Protein AF-A0A831KF35-F1 (afdb_monomer)

Solvent-accessible surface area (backbone atoms only — not comparable to full-atom values): 6669 Å² total; per-residue (Å²): 133,86,80,82,75,71,99,71,78,87,89,71,88,70,95,73,80,65,70,54,52,58,51,40,56,56,29,59,72,40,85,57,34,39,20,29,34,40,20,45,45,66,58,34,54,50,44,36,53,56,52,25,73,73,70,76,45,92,63,79,55,44,48,30,52,52,55,76,70,32,73,78,73,50,49,62,70,37,43,55,53,35,52,52,52,45,48,70,74,66,61,50,78,38,76,40,80,42,60,35,75,62,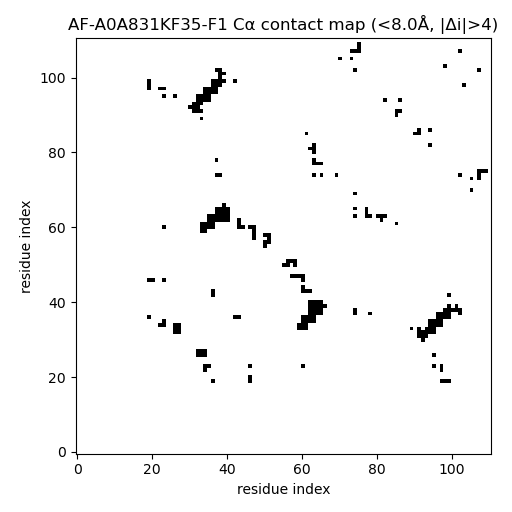32,63,70,69,60,59,79,87,125

Foldseek 3Di:
DDDDDPPDDDDDPDPDDDDLLVLQVVQVVDAQEEEEEEDAPVVQVVSQVVVCVVPVDGHHYHYLHDDPVCLVVPSVVSVVVRVVVCCVPSVGPYYRYDYDPSNVVSVHDPD

Structure (mmCIF, N/CA/C/O backbone):
data_AF-A0A831KF35-F1
#
_entry.id   AF-A0A831KF35-F1
#
loop_
_atom_site.group_PDB
_atom_site.id
_atom_site.type_symbol
_atom_site.label_atom_id
_atom_site.label_alt_id
_atom_site.label_comp_id
_atom_site.label_asym_id
_atom_site.label_entity_id
_atom_site.label_seq_id
_atom_site.pdbx_PDB_ins_code
_atom_site.Cartn_x
_atom_site.Cartn_y
_atom_site.Cartn_z
_atom_site.occupancy
_atom_site.B_iso_or_equiv
_atom_site.auth_seq_id
_atom_site.auth_comp_id
_atom_site.auth_asym_id
_atom_site.auth_atom_id
_atom_site.pdbx_PDB_model_num
ATOM 1 N N . MET A 1 1 ? 9.627 30.498 -39.232 1.00 48.56 1 MET A N 1
ATOM 2 C CA . MET A 1 1 ? 10.437 29.370 -38.719 1.00 48.56 1 MET A CA 1
ATOM 3 C C . MET A 1 1 ? 9.588 28.586 -37.731 1.00 48.56 1 MET A C 1
ATOM 5 O O . MET A 1 1 ? 9.244 29.126 -36.687 1.00 48.56 1 MET A O 1
ATOM 9 N N . SER A 1 2 ? 9.168 27.377 -38.106 1.00 51.38 2 SER A N 1
ATOM 10 C CA . SER A 1 2 ? 8.362 26.491 -37.257 1.00 51.38 2 SER A CA 1
ATOM 11 C C . SER A 1 2 ? 9.201 26.041 -36.056 1.00 51.38 2 SER A C 1
ATOM 13 O O . SER A 1 2 ? 10.287 25.496 -36.245 1.00 51.38 2 SER A O 1
ATOM 15 N N . LYS A 1 3 ? 8.757 26.326 -34.825 1.00 61.41 3 LYS A N 1
ATOM 16 C CA . LYS A 1 3 ? 9.422 25.831 -33.612 1.00 61.41 3 LYS A CA 1
ATOM 17 C C . LYS A 1 3 ? 9.071 24.351 -33.454 1.00 61.41 3 LYS A C 1
ATOM 19 O O . LYS A 1 3 ? 7.945 24.025 -33.095 1.00 61.41 3 LYS A O 1
ATOM 24 N N . ASN A 1 4 ? 10.038 23.473 -33.711 1.00 65.25 4 ASN A N 1
ATOM 25 C CA . ASN A 1 4 ? 9.957 22.062 -33.338 1.00 65.25 4 ASN A CA 1
ATOM 26 C C . ASN A 1 4 ? 9.785 21.967 -31.815 1.00 65.25 4 ASN A C 1
ATOM 28 O O . ASN A 1 4 ? 10.702 22.307 -31.067 1.00 65.25 4 ASN A O 1
ATOM 32 N N . HIS A 1 5 ? 8.611 21.539 -31.351 1.00 64.88 5 HIS A N 1
ATOM 33 C CA . HIS A 1 5 ? 8.431 21.169 -29.951 1.00 64.88 5 HIS A CA 1
ATOM 34 C C . HIS A 1 5 ? 9.234 19.887 -29.668 1.00 64.88 5 HIS A C 1
ATOM 36 O O . HIS A 1 5 ? 9.164 18.950 -30.465 1.00 64.88 5 HIS A O 1
ATOM 42 N N . PRO A 1 6 ? 10.005 19.814 -28.569 1.00 69.88 6 PRO A N 1
ATOM 43 C CA . PRO A 1 6 ? 10.652 18.570 -28.173 1.00 69.88 6 PRO A CA 1
ATOM 44 C C . PRO A 1 6 ? 9.588 17.508 -27.855 1.00 69.88 6 PRO A C 1
ATOM 46 O O . PRO A 1 6 ? 8.568 17.811 -27.239 1.00 69.88 6 PRO A O 1
ATOM 49 N N . ASN A 1 7 ? 9.843 16.256 -28.243 1.00 75.25 7 ASN A N 1
ATOM 50 C CA . ASN A 1 7 ? 8.918 15.123 -28.070 1.00 75.25 7 ASN A CA 1
ATOM 51 C C . ASN A 1 7 ? 8.677 14.713 -26.599 1.00 75.25 7 ASN A C 1
ATOM 53 O O . ASN A 1 7 ? 7.948 13.760 -26.336 1.00 75.25 7 ASN A O 1
ATOM 57 N N . TYR A 1 8 ? 9.293 15.396 -25.634 1.00 77.62 8 TYR A N 1
ATOM 58 C CA . TYR A 1 8 ? 9.110 15.170 -24.205 1.00 77.62 8 TYR A CA 1
ATOM 59 C C . TYR A 1 8 ? 9.268 16.482 -23.431 1.00 77.62 8 TYR A C 1
ATOM 61 O O . TYR A 1 8 ? 10.053 17.356 -23.803 1.00 77.62 8 TYR A O 1
ATOM 69 N N . VAL A 1 9 ? 8.526 16.608 -22.330 1.00 83.81 9 VAL A N 1
ATOM 70 C CA . VAL A 1 9 ? 8.552 17.776 -21.443 1.00 83.81 9 VAL A CA 1
ATOM 71 C C . VAL A 1 9 ? 8.662 17.289 -20.000 1.00 83.81 9 VAL A C 1
ATOM 73 O O . VAL A 1 9 ? 7.928 16.394 -19.582 1.00 83.81 9 VAL A O 1
ATOM 76 N N . SER A 1 10 ? 9.592 17.869 -19.238 1.00 90.12 10 SER A N 1
ATOM 77 C CA . SER A 1 10 ? 9.708 17.605 -17.800 1.00 90.12 10 SER A CA 1
ATOM 78 C C . SER A 1 10 ? 8.476 18.131 -17.063 1.00 90.12 10 SER A C 1
ATOM 80 O O . SER A 1 10 ? 8.005 19.233 -17.340 1.00 90.12 10 SER A O 1
ATOM 82 N N 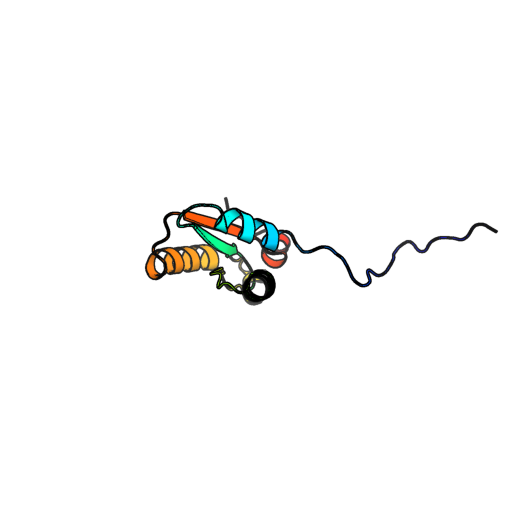. THR A 1 11 ? 7.956 17.358 -16.111 1.00 92.62 11 THR A N 1
ATOM 83 C CA . THR A 1 11 ? 6.862 17.821 -15.250 1.00 92.62 11 THR A CA 1
ATOM 84 C C . THR A 1 11 ? 7.436 18.559 -14.043 1.00 92.62 11 THR A C 1
ATOM 86 O O . THR A 1 11 ? 8.179 17.978 -13.256 1.00 92.62 11 THR A O 1
ATOM 89 N N . THR A 1 12 ? 7.049 19.819 -13.859 1.00 94.12 12 THR A N 1
ATOM 90 C CA . THR A 1 12 ? 7.406 20.646 -12.698 1.00 94.12 12 THR A CA 1
ATOM 91 C C . THR A 1 12 ? 6.152 20.957 -11.880 1.00 94.12 12 THR A C 1
ATOM 93 O O . THR A 1 12 ? 5.092 21.201 -12.449 1.00 94.12 12 THR A O 1
ATOM 96 N N . ASN A 1 13 ? 6.253 20.910 -10.544 1.00 94.12 13 ASN A N 1
ATOM 97 C CA . ASN A 1 13 ? 5.164 21.229 -9.603 1.00 94.12 13 ASN A CA 1
ATOM 98 C C . ASN A 1 13 ? 3.803 20.614 -9.982 1.00 94.12 13 ASN A C 1
ATOM 100 O O . ASN A 1 13 ? 2.797 21.309 -10.095 1.00 94.12 13 ASN A O 1
ATOM 104 N N . ALA A 1 14 ? 3.774 19.299 -10.206 1.00 94.56 14 ALA A N 1
ATOM 105 C CA . ALA A 1 14 ? 2.556 18.607 -10.607 1.00 94.56 14 ALA A CA 1
ATOM 106 C C . ALA A 1 14 ? 1.428 18.792 -9.573 1.00 94.56 14 ALA A C 1
ATOM 108 O O . ALA A 1 14 ? 1.532 18.320 -8.444 1.00 94.56 14 ALA A O 1
ATOM 109 N N . CYS A 1 15 ? 0.306 19.390 -9.979 1.00 95.25 15 CYS A N 1
ATOM 110 C CA . CYS A 1 15 ? -0.902 19.513 -9.151 1.00 95.25 15 CYS A CA 1
ATOM 111 C C . CYS A 1 15 ? -1.810 18.274 -9.266 1.00 95.25 15 CYS A C 1
ATOM 113 O O . CYS A 1 15 ? -3.015 18.387 -9.477 1.00 95.25 15 CYS A O 1
ATOM 115 N N . LYS A 1 16 ? -1.225 17.075 -9.202 1.00 95.38 16 LYS A N 1
ATOM 116 C CA . LYS A 1 16 ? -1.947 15.797 -9.275 1.00 95.38 16 LYS A CA 1
ATOM 117 C C . LYS A 1 16 ? -1.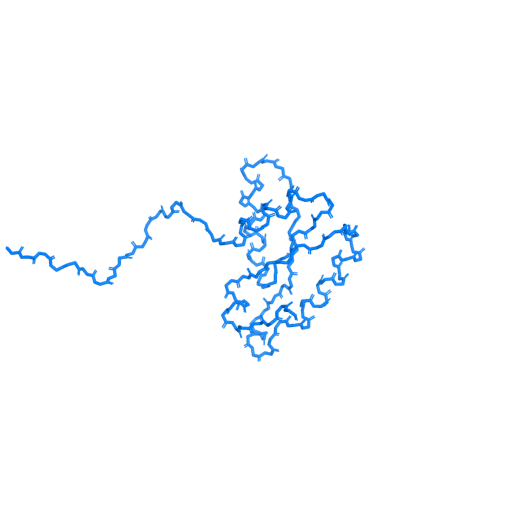248 14.738 -8.435 1.00 95.38 16 LYS A C 1
ATOM 119 O O . LYS A 1 16 ? -0.031 14.771 -8.275 1.00 95.38 16 LYS A O 1
ATOM 124 N N . LEU A 1 17 ? -2.023 13.779 -7.941 1.00 96.88 17 LEU A N 1
ATOM 125 C CA . LEU A 1 17 ? -1.552 12.693 -7.081 1.00 96.88 17 LEU A CA 1
ATOM 126 C C . LEU A 1 17 ? -1.868 11.342 -7.727 1.00 96.88 17 LEU A C 1
ATOM 128 O O . LEU A 1 17 ? -2.685 11.255 -8.645 1.00 96.88 17 LEU A O 1
ATOM 132 N N . CYS A 1 18 ? -1.186 10.284 -7.290 1.00 97.25 18 CYS A N 1
ATOM 133 C CA . CYS A 1 18 ? -1.368 8.959 -7.874 1.00 97.25 18 CYS A CA 1
ATOM 134 C C . CYS A 1 18 ? -2.628 8.252 -7.342 1.00 97.25 18 CYS A C 1
ATOM 136 O O . CYS A 1 18 ? -3.110 8.513 -6.239 1.00 97.25 18 CYS A O 1
ATOM 138 N N . ARG A 1 19 ? -3.145 7.320 -8.152 1.00 97.69 19 ARG A N 1
ATOM 139 C CA . ARG A 1 19 ? -4.416 6.602 -7.943 1.00 97.69 19 ARG A CA 1
ATOM 140 C C . ARG A 1 19 ? -4.645 6.034 -6.531 1.00 97.69 19 ARG A C 1
ATOM 142 O O . ARG A 1 19 ? -5.741 6.258 -6.015 1.00 97.69 19 ARG A O 1
ATOM 149 N N . PRO A 1 20 ? -3.680 5.352 -5.874 1.00 97.12 20 PRO A N 1
ATOM 150 C CA . PRO A 1 20 ? -3.952 4.724 -4.579 1.00 97.12 20 PRO A CA 1
ATOM 151 C C . PRO A 1 20 ? -4.334 5.714 -3.469 1.00 97.12 20 PRO A C 1
ATOM 153 O O . PRO A 1 20 ? -4.983 5.311 -2.510 1.00 97.12 20 PRO A O 1
ATOM 156 N N . LEU A 1 21 ? -4.008 7.009 -3.597 1.00 97.88 21 LEU A N 1
ATOM 157 C CA . LEU A 1 21 ? -4.471 8.020 -2.642 1.00 97.88 21 LEU A CA 1
ATOM 158 C C . LEU A 1 21 ? -6.000 8.137 -2.658 1.00 97.88 21 LEU A C 1
ATOM 160 O O . LEU A 1 21 ? -6.641 8.106 -1.609 1.00 97.88 21 LEU A O 1
ATOM 164 N N . GLY A 1 22 ? -6.572 8.255 -3.860 1.00 97.94 22 GLY A N 1
ATOM 165 C CA . GLY A 1 22 ? -8.015 8.370 -4.050 1.00 97.94 22 GLY A CA 1
ATOM 166 C C . GLY A 1 22 ? -8.745 7.105 -3.605 1.00 97.94 22 GLY A C 1
ATOM 167 O O . GLY A 1 22 ? -9.777 7.203 -2.951 1.00 97.94 22 GLY A O 1
ATOM 168 N N . ALA A 1 23 ? -8.167 5.929 -3.877 1.00 97.88 23 ALA A N 1
ATOM 169 C CA . ALA A 1 23 ? -8.709 4.655 -3.407 1.00 97.88 23 ALA A CA 1
ATOM 170 C C . ALA A 1 23 ? -8.769 4.590 -1.871 1.00 97.88 23 ALA A C 1
ATOM 172 O O . ALA A 1 23 ? -9.815 4.267 -1.313 1.00 97.88 23 ALA A O 1
ATOM 173 N N . CYS A 1 24 ? -7.691 4.972 -1.173 1.00 97.69 24 CYS A N 1
ATOM 174 C CA . CYS A 1 24 ? -7.685 5.007 0.292 1.00 97.69 24 CYS A CA 1
ATOM 175 C C . CYS A 1 24 ? -8.742 5.957 0.863 1.00 97.69 24 CYS A C 1
ATOM 177 O O . CYS A 1 24 ? -9.417 5.599 1.828 1.00 97.69 24 CYS A O 1
ATOM 179 N N . LEU A 1 25 ? -8.902 7.143 0.268 1.00 97.44 25 LEU A N 1
ATOM 180 C CA . LEU A 1 25 ? -9.912 8.106 0.704 1.00 97.44 25 LEU A CA 1
ATOM 181 C C . LEU A 1 25 ? -11.333 7.562 0.494 1.00 97.44 25 LEU A C 1
ATOM 183 O O . LEU A 1 25 ? -12.155 7.638 1.404 1.00 97.44 25 LEU A O 1
ATOM 187 N N . ALA A 1 26 ? -11.596 6.948 -0.663 1.00 98.06 26 ALA A N 1
ATOM 188 C CA . ALA A 1 26 ? -12.881 6.320 -0.960 1.00 98.06 26 ALA A CA 1
ATOM 189 C C . ALA A 1 26 ? -13.196 5.172 0.013 1.00 98.06 26 ALA A C 1
ATOM 191 O O . ALA A 1 26 ? -14.287 5.129 0.578 1.00 98.06 26 ALA A O 1
ATOM 192 N N . PHE A 1 27 ? -12.232 4.285 0.282 1.00 97.94 27 PHE A N 1
ATOM 193 C CA . PHE A 1 27 ? -12.408 3.189 1.238 1.00 97.94 27 PHE A CA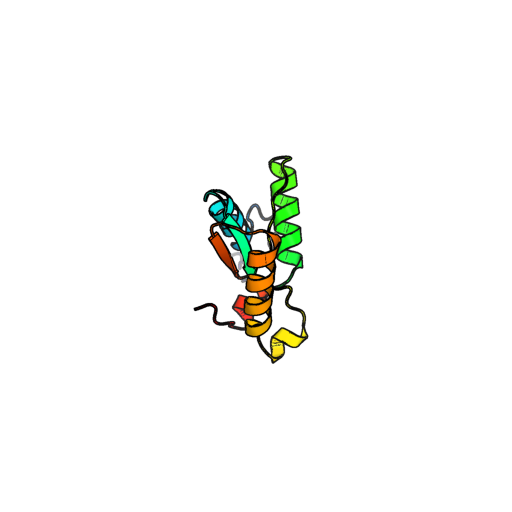 1
ATOM 194 C C . PHE A 1 27 ? -12.667 3.683 2.660 1.00 97.94 27 PHE A C 1
ATOM 196 O O . PHE A 1 27 ? -13.501 3.105 3.350 1.00 97.94 27 PHE A O 1
ATOM 203 N N . LYS A 1 28 ? -12.019 4.768 3.110 1.00 95.25 28 LYS A N 1
ATOM 204 C CA . LYS A 1 28 ? -12.329 5.351 4.428 1.00 95.25 28 LYS A CA 1
ATOM 205 C C . LYS A 1 28 ? -13.729 5.942 4.536 1.00 95.25 28 LYS A C 1
ATOM 207 O O . LYS A 1 28 ? -14.204 6.085 5.658 1.00 95.25 28 LYS A O 1
ATOM 212 N N . GLY A 1 29 ? -14.387 6.242 3.419 1.00 96.56 29 GLY A N 1
ATOM 213 C CA . GLY A 1 29 ? -15.793 6.642 3.403 1.00 96.56 29 GLY A CA 1
ATOM 214 C C . GLY A 1 29 ? -16.770 5.504 3.720 1.00 96.56 29 GLY A C 1
ATOM 215 O O . GLY A 1 29 ? -17.941 5.774 3.970 1.00 96.56 29 GLY A O 1
ATOM 216 N N . ILE A 1 30 ? -16.316 4.245 3.726 1.00 97.88 30 ILE A N 1
ATOM 217 C CA . ILE A 1 30 ? -17.149 3.073 4.014 1.00 97.88 30 ILE A CA 1
ATOM 218 C C . ILE A 1 30 ? -16.975 2.666 5.483 1.00 97.88 30 ILE A C 1
ATOM 220 O O . ILE A 1 30 ? -15.860 2.458 5.970 1.00 97.88 30 ILE A O 1
ATOM 224 N N . GLU A 1 31 ? -18.096 2.505 6.188 1.00 97.44 31 GLU A N 1
ATOM 225 C CA . GLU A 1 31 ? -18.132 2.198 7.619 1.00 97.44 31 GLU A CA 1
ATOM 226 C C . GLU A 1 31 ? -17.298 0.953 7.978 1.00 97.44 31 GLU A C 1
ATOM 228 O O . GLU A 1 31 ? -17.448 -0.117 7.387 1.00 97.44 31 GLU A O 1
ATOM 233 N N . GLY A 1 32 ? -16.413 1.087 8.973 1.00 96.38 32 GLY A N 1
ATOM 234 C CA . GLY A 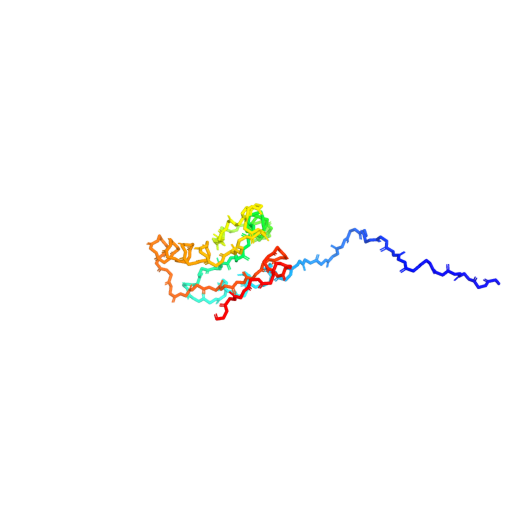1 32 ? -15.603 -0.026 9.479 1.00 96.38 32 GLY A CA 1
ATOM 235 C C . GLY A 1 32 ? -14.577 -0.578 8.482 1.00 96.38 32 GLY A C 1
ATOM 236 O O . GLY A 1 32 ? -14.101 -1.699 8.674 1.00 96.38 32 GLY A O 1
ATOM 237 N N . THR A 1 33 ? -14.238 0.181 7.433 1.00 98.25 33 THR A N 1
ATOM 238 C CA . THR A 1 33 ? -13.297 -0.256 6.395 1.00 98.25 33 THR A CA 1
ATOM 239 C C . THR A 1 33 ? -11.859 0.140 6.716 1.00 98.25 33 THR A C 1
ATOM 241 O O . THR A 1 33 ? -11.562 1.287 7.092 1.00 98.25 33 THR A O 1
ATOM 244 N N . VAL A 1 34 ? -10.943 -0.812 6.522 1.00 98.25 34 VAL A N 1
ATOM 245 C CA . VAL A 1 34 ? -9.494 -0.577 6.545 1.00 98.25 34 VAL A CA 1
ATOM 246 C C . VAL A 1 34 ? -8.962 -0.601 5.107 1.00 98.25 34 VAL A C 1
ATOM 248 O O . VAL A 1 34 ? -9.027 -1.644 4.454 1.00 98.25 34 VAL A O 1
ATOM 251 N N . PRO A 1 35 ? -8.433 0.524 4.594 1.00 98.12 35 PRO A N 1
ATOM 252 C CA . PRO A 1 35 ? -7.718 0.561 3.329 1.00 98.12 35 PRO A CA 1
ATOM 253 C C . PRO A 1 35 ? -6.444 -0.276 3.409 1.00 98.12 35 PRO A C 1
ATOM 255 O O . PRO A 1 35 ? -5.692 -0.202 4.385 1.00 98.12 35 PRO A O 1
ATOM 258 N N . TYR A 1 36 ? -6.181 -1.033 2.355 1.00 98.31 36 TYR A N 1
ATOM 259 C CA . TYR A 1 36 ? -5.048 -1.932 2.246 1.00 98.31 36 TYR A CA 1
ATOM 260 C C . TYR A 1 36 ? -4.364 -1.736 0.895 1.00 98.31 36 TYR A C 1
ATOM 262 O O . TYR A 1 36 ? -4.965 -1.957 -0.155 1.00 98.31 36 TYR A O 1
ATOM 270 N N . LEU A 1 37 ? -3.095 -1.332 0.916 1.00 98.38 37 LEU A N 1
ATOM 271 C CA . LEU A 1 37 ? -2.292 -1.165 -0.291 1.00 98.38 37 LEU A CA 1
ATOM 272 C C . LEU A 1 37 ? -1.410 -2.390 -0.528 1.00 98.38 37 LEU A C 1
ATOM 274 O O . LEU A 1 37 ? -0.382 -2.570 0.138 1.00 98.38 37 LEU A O 1
ATOM 278 N N . HIS A 1 38 ? -1.787 -3.202 -1.514 1.00 98.19 38 HIS A N 1
ATOM 279 C CA . HIS A 1 38 ? -0.950 -4.287 -1.999 1.00 98.19 38 HIS A CA 1
ATOM 280 C C . HIS A 1 38 ? 0.240 -3.711 -2.772 1.00 98.19 38 HIS A C 1
ATOM 282 O O . HIS A 1 38 ? 0.080 -3.216 -3.886 1.00 98.19 38 HIS A O 1
ATOM 288 N N . GLY A 1 39 ? 1.427 -3.719 -2.167 1.00 97.19 39 GLY A N 1
ATOM 289 C CA . GLY A 1 39 ? 2.647 -3.157 -2.737 1.00 97.19 39 GLY A CA 1
ATOM 290 C C . GLY A 1 39 ? 3.662 -2.742 -1.679 1.00 97.19 39 GLY A C 1
ATOM 291 O O . GLY A 1 39 ? 3.738 -3.327 -0.599 1.00 97.19 39 GLY A O 1
ATOM 292 N N . SER A 1 40 ? 4.484 -1.740 -1.996 1.00 95.88 40 SER A N 1
ATOM 293 C CA . SER A 1 40 ? 5.509 -1.249 -1.073 1.00 95.88 40 SER A CA 1
ATOM 294 C C . SER A 1 40 ? 4.905 -0.457 0.096 1.00 95.88 40 SER A C 1
ATOM 296 O O . SER A 1 40 ? 3.994 0.361 -0.066 1.00 95.88 40 SER A O 1
ATOM 298 N N . GLN A 1 41 ? 5.489 -0.629 1.285 1.00 96.94 41 GLN A N 1
ATOM 299 C CA . GLN A 1 41 ? 5.112 0.110 2.499 1.00 96.94 41 GLN A CA 1
ATOM 300 C C . GLN A 1 41 ? 5.216 1.636 2.321 1.00 96.94 41 GLN A C 1
ATOM 302 O O . GLN A 1 41 ? 4.456 2.394 2.929 1.00 96.94 41 GLN A O 1
ATOM 307 N N . GLY A 1 42 ? 6.164 2.099 1.498 1.00 97.25 42 GLY A N 1
ATOM 308 C CA . GLY A 1 42 ? 6.414 3.523 1.271 1.00 97.25 42 GLY A CA 1
ATOM 309 C C . GLY A 1 42 ? 5.174 4.265 0.771 1.00 97.25 42 GLY A C 1
ATOM 310 O O . GLY A 1 42 ? 4.876 5.352 1.269 1.00 97.25 42 GLY A O 1
ATOM 311 N N . CYS A 1 43 ? 4.399 3.648 -0.129 1.00 96.94 43 CYS A N 1
ATOM 312 C CA . CYS A 1 43 ? 3.142 4.216 -0.611 1.00 96.94 43 CYS A CA 1
ATOM 313 C C . CYS A 1 43 ? 2.149 4.430 0.539 1.00 96.94 43 CYS A C 1
ATOM 315 O O . CYS A 1 43 ? 1.628 5.532 0.688 1.00 96.94 43 CYS A O 1
ATOM 317 N N . ALA A 1 44 ? 1.937 3.427 1.398 1.00 97.25 44 ALA A N 1
ATOM 318 C CA . ALA A 1 44 ? 1.014 3.536 2.531 1.00 97.25 44 ALA A CA 1
ATOM 319 C C . ALA A 1 44 ? 1.436 4.625 3.529 1.00 97.25 44 ALA A C 1
ATOM 321 O O . ALA A 1 44 ? 0.601 5.393 4.006 1.00 97.25 44 ALA A O 1
ATOM 322 N N . THR A 1 45 ? 2.731 4.751 3.826 1.00 97.56 45 THR A N 1
ATOM 323 C CA . THR A 1 45 ? 3.240 5.830 4.689 1.00 97.56 45 THR A CA 1
ATOM 324 C C . THR A 1 45 ? 3.034 7.210 4.072 1.00 97.56 45 THR A C 1
ATOM 326 O O . THR A 1 45 ? 2.575 8.116 4.770 1.00 97.56 45 THR A O 1
ATOM 329 N N . TYR A 1 46 ? 3.315 7.368 2.776 1.00 97.31 46 TYR A N 1
ATOM 330 C CA . TYR A 1 46 ? 3.115 8.641 2.086 1.00 97.31 46 TYR A CA 1
ATOM 331 C C . TYR A 1 46 ? 1.637 9.047 2.073 1.00 97.31 46 TYR A C 1
ATOM 333 O O . TYR A 1 46 ? 1.318 10.167 2.468 1.00 97.31 46 TYR A O 1
ATOM 341 N N . MET A 1 47 ? 0.733 8.127 1.712 1.00 97.38 47 MET A N 1
ATOM 342 C CA . MET A 1 47 ? -0.709 8.405 1.691 1.00 97.38 47 MET A CA 1
ATOM 343 C C . MET A 1 47 ? -1.236 8.804 3.068 1.00 97.38 47 MET A C 1
ATOM 345 O O . MET A 1 47 ? -1.947 9.802 3.173 1.00 97.38 47 MET A O 1
ATOM 349 N N . ARG A 1 48 ? -0.845 8.080 4.129 1.00 97.44 48 ARG A N 1
ATOM 350 C CA . ARG A 1 48 ? -1.225 8.435 5.504 1.00 97.44 48 ARG A CA 1
ATOM 351 C C . ARG A 1 48 ? -0.782 9.848 5.835 1.00 97.44 48 ARG A C 1
ATOM 353 O O . ARG A 1 48 ? -1.604 10.664 6.229 1.00 97.44 48 ARG A O 1
ATOM 360 N N . ARG A 1 49 ? 0.502 10.161 5.636 1.00 97.50 49 ARG A N 1
ATOM 361 C CA . ARG A 1 49 ? 1.034 11.482 5.987 1.00 97.50 49 ARG A CA 1
ATOM 362 C C . ARG A 1 49 ? 0.388 12.602 5.176 1.00 97.50 49 ARG A C 1
ATOM 364 O O . ARG A 1 49 ? 0.108 13.649 5.749 1.00 97.50 49 ARG A O 1
ATOM 371 N N . TYR A 1 50 ? 0.130 12.376 3.890 1.00 97.56 50 TYR A N 1
ATOM 372 C CA . TYR A 1 50 ? -0.525 13.357 3.030 1.00 97.56 50 TYR A CA 1
ATOM 373 C C . TYR A 1 50 ? -1.937 13.686 3.535 1.00 97.56 50 TYR A C 1
ATOM 375 O O . TYR A 1 50 ? -2.254 14.850 3.767 1.00 97.56 50 TYR A O 1
ATOM 383 N N . ILE A 1 51 ? -2.753 12.660 3.801 1.00 97.56 51 ILE A N 1
ATOM 384 C CA . ILE A 1 51 ? -4.132 12.819 4.288 1.00 97.56 51 ILE A CA 1
ATOM 385 C C . ILE A 1 51 ? -4.153 13.435 5.694 1.00 97.56 51 ILE A C 1
ATOM 387 O O . ILE A 1 51 ? -4.867 14.413 5.911 1.00 97.56 51 ILE A O 1
ATOM 391 N N . ILE A 1 52 ? -3.322 12.935 6.618 1.00 98.00 52 ILE A N 1
ATOM 392 C CA . ILE A 1 52 ? -3.203 13.480 7.982 1.00 98.00 52 ILE A CA 1
ATOM 393 C C . ILE A 1 52 ? -2.839 14.965 7.932 1.00 98.00 52 ILE A C 1
ATOM 395 O O . ILE A 1 52 ? -3.426 15.756 8.654 1.00 98.00 52 ILE A O 1
ATOM 399 N N . SER A 1 53 ? -1.909 15.370 7.060 1.00 97.56 53 SER A N 1
ATOM 400 C CA . SER A 1 53 ? -1.506 16.780 6.961 1.00 97.56 53 SER A CA 1
ATOM 401 C C . SER A 1 53 ? -2.605 17.712 6.439 1.00 97.56 53 SER A C 1
ATOM 403 O O . SER A 1 53 ? -2.543 18.912 6.684 1.00 97.56 53 SER A O 1
ATOM 405 N N . HIS A 1 54 ? -3.595 17.174 5.721 1.00 97.94 54 HIS A N 1
ATOM 406 C CA . HIS A 1 54 ? -4.710 17.950 5.185 1.00 97.94 54 HIS A CA 1
ATOM 407 C C . HIS A 1 54 ? -5.875 18.044 6.176 1.00 97.94 54 HIS A C 1
ATOM 409 O O . HIS A 1 54 ? -6.419 19.124 6.382 1.00 97.94 54 HIS A O 1
ATOM 415 N N . TYR A 1 55 ? -6.244 16.921 6.798 1.00 97.62 55 TYR A N 1
ATOM 416 C CA . TYR A 1 55 ? -7.402 16.847 7.694 1.00 97.62 55 TYR A CA 1
ATOM 417 C C . TYR A 1 55 ? -7.060 17.045 9.174 1.00 97.62 55 TYR A C 1
ATOM 419 O O . TYR A 1 55 ? -7.966 17.246 9.971 1.00 97.62 55 TYR A O 1
ATOM 427 N N . ASN A 1 56 ? -5.777 16.989 9.547 1.00 97.38 56 ASN A N 1
ATOM 428 C CA . ASN A 1 56 ? -5.300 16.948 10.935 1.00 97.38 56 ASN A CA 1
ATOM 429 C C . ASN A 1 56 ? -5.887 15.797 11.773 1.00 97.38 56 ASN A C 1
ATOM 431 O O . ASN A 1 56 ? -5.899 15.867 12.995 1.00 97.38 56 ASN A O 1
ATOM 435 N N . GLU A 1 57 ? -6.303 14.711 11.119 1.00 97.19 57 GLU A N 1
ATOM 436 C CA . GLU A 1 57 ? -6.903 13.532 11.748 1.00 97.19 57 GLU A CA 1
ATOM 437 C C . GLU A 1 57 ? -6.135 12.260 11.361 1.00 97.19 57 GLU A C 1
ATOM 439 O O . GLU A 1 57 ? -5.644 12.160 10.228 1.00 97.19 57 GLU A O 1
ATOM 444 N N . PRO A 1 58 ? -6.008 11.272 12.268 1.00 95.06 58 PRO A N 1
ATOM 445 C CA . PRO A 1 58 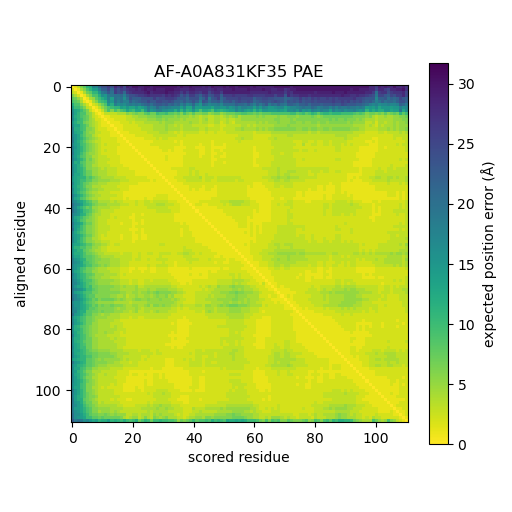? -5.319 10.022 11.984 1.00 95.06 58 PRO A CA 1
ATOM 446 C C . PRO A 1 58 ? -6.076 9.175 10.952 1.00 95.06 58 PRO A C 1
ATOM 448 O O . PRO A 1 58 ? -7.303 9.117 10.921 1.00 95.06 58 PRO A O 1
ATOM 451 N N . ILE A 1 59 ? -5.321 8.447 10.129 1.00 95.31 59 ILE A N 1
ATOM 452 C CA . ILE A 1 59 ? -5.860 7.468 9.182 1.00 95.31 59 ILE A CA 1
ATOM 453 C C . ILE A 1 59 ? -4.993 6.210 9.163 1.00 95.31 59 ILE A C 1
ATOM 455 O O . ILE A 1 59 ? -3.779 6.264 8.944 1.00 95.31 59 ILE A O 1
ATOM 459 N N . ASP A 1 60 ? -5.639 5.061 9.337 1.00 94.62 60 ASP A N 1
ATOM 460 C CA . ASP A 1 60 ? -5.012 3.757 9.155 1.00 94.62 60 ASP A CA 1
ATOM 461 C C . ASP A 1 60 ? -5.061 3.333 7.686 1.00 94.62 60 ASP A C 1
ATOM 463 O O . ASP A 1 60 ? -6.121 3.326 7.061 1.00 94.62 60 ASP A O 1
ATOM 467 N N . ILE A 1 61 ? -3.899 2.962 7.146 1.00 97.62 61 ILE A N 1
ATOM 468 C CA . ILE A 1 61 ? -3.733 2.355 5.822 1.00 97.62 61 ILE A CA 1
ATOM 469 C C . ILE A 1 61 ? -2.725 1.219 5.988 1.00 97.62 61 ILE A C 1
ATOM 471 O O . ILE A 1 61 ? -1.566 1.459 6.342 1.00 97.62 61 ILE A O 1
ATOM 475 N N . ALA A 1 62 ? -3.175 -0.010 5.756 1.00 97.94 62 ALA A N 1
ATOM 476 C CA . ALA A 1 62 ? -2.347 -1.206 5.818 1.00 97.94 62 ALA A CA 1
ATOM 477 C C . ALA A 1 62 ? -1.605 -1.448 4.492 1.00 97.94 62 ALA A C 1
ATOM 479 O O . ALA A 1 62 ? -1.926 -0.854 3.462 1.00 97.94 62 ALA A O 1
ATOM 480 N N . SER A 1 63 ? -0.598 -2.324 4.510 1.00 97.81 63 SER A N 1
ATOM 481 C CA . SER A 1 63 ? 0.150 -2.712 3.313 1.00 97.81 63 SER A CA 1
ATOM 482 C C . SER A 1 63 ? 0.619 -4.164 3.382 1.00 97.81 63 SER A C 1
ATOM 484 O O . SER A 1 63 ? 0.850 -4.686 4.474 1.00 97.81 63 SER A O 1
ATOM 486 N N . SER A 1 64 ? 0.794 -4.797 2.219 1.00 97.50 64 SER A N 1
ATOM 487 C CA . SER A 1 64 ? 1.451 -6.108 2.085 1.00 97.50 64 SER A CA 1
ATOM 488 C C . SER A 1 64 ? 2.978 -6.041 2.207 1.00 97.50 64 SER A C 1
ATOM 490 O O . SER A 1 64 ? 3.630 -7.080 2.320 1.00 97.50 64 SER A O 1
ATOM 492 N N . SER A 1 65 ? 3.558 -4.835 2.238 1.00 97.06 65 SER A N 1
ATOM 493 C CA . SER A 1 65 ? 4.978 -4.596 2.523 1.00 97.06 65 SER A CA 1
ATOM 494 C C . SER A 1 65 ? 5.925 -5.402 1.627 1.00 97.06 65 SER A C 1
ATOM 496 O O . SER A 1 65 ? 6.829 -6.091 2.106 1.00 97.06 65 SER A O 1
ATOM 498 N N . LEU A 1 66 ? 5.732 -5.314 0.309 1.00 96.69 66 LEU A N 1
ATOM 499 C CA . LEU A 1 66 ? 6.633 -5.953 -0.649 1.00 96.69 66 LEU A CA 1
ATOM 500 C C . LEU A 1 66 ? 8.028 -5.312 -0.595 1.00 96.69 66 LEU A C 1
ATOM 502 O O . LEU A 1 66 ? 8.183 -4.091 -0.652 1.00 96.69 66 LEU A O 1
ATOM 506 N N . SER A 1 67 ? 9.039 -6.173 -0.530 1.00 94.19 67 SER A N 1
ATOM 507 C CA . SER A 1 67 ? 10.452 -5.874 -0.787 1.00 94.19 67 SER A CA 1
ATOM 508 C C . SER A 1 67 ? 10.920 -6.386 -2.158 1.00 94.19 67 SER A C 1
ATOM 510 O O . SER A 1 67 ? 10.186 -7.100 -2.837 1.00 94.19 67 SER A O 1
ATOM 512 N N . GLU A 1 68 ? 12.157 -6.063 -2.538 1.00 93.25 68 GLU A N 1
ATOM 513 C CA . GLU A 1 68 ? 12.750 -6.354 -3.854 1.00 93.25 68 GLU A CA 1
ATOM 514 C C . GLU A 1 68 ? 12.633 -7.820 -4.296 1.00 93.25 68 GLU A C 1
ATOM 516 O O . GLU A 1 68 ? 12.290 -8.086 -5.441 1.00 93.25 68 GLU A O 1
ATOM 521 N N . LYS A 1 69 ? 12.810 -8.787 -3.386 1.00 93.19 69 LYS A N 1
ATOM 522 C CA . LYS A 1 69 ? 12.688 -10.221 -3.715 1.00 93.19 69 LYS A CA 1
ATOM 523 C C . LYS A 1 69 ? 11.328 -10.601 -4.321 1.00 93.19 69 LYS A C 1
ATOM 525 O O . LYS A 1 69 ? 11.249 -11.537 -5.107 1.00 93.19 69 LYS A O 1
ATOM 530 N N . HIS A 1 70 ? 10.258 -9.879 -3.983 1.00 94.31 70 HIS A N 1
ATOM 531 C CA . HIS A 1 70 ? 8.916 -10.155 -4.507 1.00 94.31 70 HIS A CA 1
ATOM 532 C C . HIS A 1 70 ? 8.758 -9.692 -5.958 1.00 94.31 70 HIS A C 1
ATOM 534 O O . HIS A 1 70 ? 7.807 -10.097 -6.610 1.00 94.31 70 HIS A O 1
ATOM 540 N N . ALA A 1 71 ? 9.705 -8.915 -6.497 1.00 91.25 71 ALA A N 1
ATOM 541 C CA . ALA A 1 71 ? 9.766 -8.669 -7.933 1.00 91.25 71 ALA A CA 1
ATOM 542 C C . ALA A 1 71 ? 10.092 -9.944 -8.731 1.00 91.25 71 ALA A C 1
ATOM 544 O O . ALA A 1 71 ? 9.735 -10.032 -9.898 1.00 91.25 71 ALA A O 1
ATOM 545 N N . VAL A 1 72 ? 10.746 -10.932 -8.104 1.00 93.75 72 VAL A N 1
ATOM 546 C CA . VAL A 1 72 ? 11.057 -12.232 -8.723 1.00 93.75 72 VAL A CA 1
ATOM 547 C C . VAL A 1 72 ? 9.963 -13.261 -8.439 1.00 93.75 72 VAL A C 1
ATOM 549 O O . VAL A 1 72 ? 9.580 -14.016 -9.326 1.00 93.75 72 VAL A O 1
ATOM 552 N N . TYR A 1 73 ? 9.469 -13.307 -7.199 1.00 93.38 73 TYR A N 1
ATOM 553 C CA . TYR A 1 73 ? 8.579 -14.379 -6.729 1.00 93.38 73 TYR A CA 1
ATOM 554 C C . TYR A 1 73 ? 7.088 -14.003 -6.676 1.00 93.38 73 TYR A C 1
ATOM 556 O O . TYR A 1 73 ? 6.263 -14.852 -6.342 1.00 93.38 73 TYR A O 1
ATOM 564 N N . GLY A 1 74 ? 6.741 -12.749 -6.972 1.00 94.12 74 GLY A N 1
ATOM 565 C CA . GLY A 1 74 ? 5.392 -12.209 -6.805 1.00 94.12 74 GLY A CA 1
ATOM 566 C C . GLY A 1 74 ? 5.044 -11.867 -5.352 1.00 94.12 74 GLY A C 1
ATOM 567 O O . GLY A 1 74 ? 5.735 -12.251 -4.398 1.00 94.12 74 GLY A O 1
ATOM 568 N N . GLY A 1 75 ? 3.960 -11.113 -5.173 1.00 96.31 75 GLY A N 1
ATOM 569 C CA . GLY A 1 75 ? 3.492 -10.630 -3.869 1.00 96.31 75 GLY A CA 1
ATOM 570 C C . GLY A 1 75 ? 2.303 -11.387 -3.274 1.00 96.31 75 GLY A C 1
ATOM 571 O O . GLY A 1 75 ? 1.868 -11.049 -2.172 1.00 96.31 75 GLY A O 1
ATOM 572 N N . GLY A 1 76 ? 1.777 -12.413 -3.947 1.00 96.19 76 GLY A N 1
ATOM 573 C CA . GLY A 1 76 ? 0.597 -13.168 -3.497 1.00 96.19 76 GLY A CA 1
ATOM 574 C C . GLY A 1 76 ? 0.669 -13.695 -2.048 1.00 96.19 76 GLY A C 1
ATOM 575 O O . GLY A 1 76 ? -0.279 -13.491 -1.283 1.00 96.19 76 GLY A O 1
ATOM 576 N N . PRO A 1 77 ? 1.778 -14.324 -1.606 1.00 96.00 77 PRO A N 1
ATOM 577 C CA . PRO A 1 77 ? 1.930 -14.751 -0.212 1.00 96.00 77 PRO A CA 1
ATOM 578 C C . PRO A 1 77 ? 1.861 -13.587 0.788 1.00 96.00 77 PRO A C 1
ATOM 580 O O . PRO A 1 77 ? 1.245 -13.714 1.848 1.00 96.00 77 PRO A O 1
ATOM 583 N N . ASN A 1 78 ? 2.438 -12.435 0.439 1.00 97.31 78 ASN A N 1
ATOM 584 C CA . ASN A 1 78 ? 2.417 -11.234 1.271 1.00 97.31 78 ASN A CA 1
ATOM 585 C C . ASN A 1 78 ? 1.016 -10.640 1.377 1.00 97.31 78 ASN A C 1
ATOM 587 O O . ASN A 1 78 ? 0.635 -10.188 2.457 1.00 97.31 78 ASN A O 1
ATOM 591 N N . LEU A 1 79 ? 0.250 -10.664 0.283 1.00 97.50 79 LEU A N 1
ATOM 592 C CA . LEU A 1 79 ? -1.147 -10.248 0.289 1.00 97.50 79 LEU A CA 1
ATOM 593 C C . LEU A 1 79 ? -1.950 -11.104 1.275 1.00 97.50 79 LEU A C 1
ATOM 595 O O . LEU A 1 79 ? -2.546 -10.567 2.204 1.00 97.50 79 LEU A O 1
ATOM 599 N N . LYS A 1 80 ? -1.889 -12.436 1.154 1.00 97.06 80 LYS A N 1
ATOM 600 C CA . LYS A 1 80 ? -2.620 -13.366 2.040 1.00 97.06 80 LYS A CA 1
ATOM 601 C C . LYS A 1 80 ? -2.243 -13.192 3.513 1.00 97.06 80 LYS A C 1
ATOM 603 O O . LYS A 1 80 ? -3.119 -13.062 4.373 1.00 97.06 80 LYS A O 1
ATOM 608 N N . LEU A 1 81 ? -0.943 -13.145 3.805 1.00 97.75 81 LEU A N 1
ATOM 609 C CA . LEU A 1 81 ? -0.448 -12.946 5.167 1.00 97.75 81 LEU A CA 1
ATOM 610 C C . LEU A 1 81 ? -0.866 -11.578 5.719 1.00 97.75 81 LEU A C 1
ATOM 612 O O . LEU A 1 81 ? -1.322 -11.472 6.856 1.00 97.75 81 LEU A O 1
ATOM 616 N N . GLY A 1 82 ? -0.733 -10.519 4.923 1.00 97.69 82 GLY A N 1
ATOM 617 C CA . GLY A 1 82 ? -1.090 -9.175 5.351 1.00 97.69 82 GLY A CA 1
ATOM 618 C C . GLY A 1 82 ? -2.594 -9.004 5.576 1.00 97.69 82 GLY A C 1
ATOM 619 O O . GLY A 1 82 ? -2.970 -8.366 6.555 1.00 97.69 82 GLY A O 1
ATOM 620 N N . LEU A 1 83 ? -3.447 -9.609 4.744 1.00 97.94 83 LEU A N 1
ATOM 621 C CA . LEU A 1 83 ? -4.898 -9.624 4.956 1.00 97.94 83 LEU A CA 1
ATOM 622 C C . LEU A 1 83 ? -5.268 -10.342 6.257 1.00 97.94 83 LEU A C 1
ATOM 624 O O . LEU A 1 83 ? -6.044 -9.801 7.041 1.00 97.94 83 LEU A O 1
ATOM 628 N N . THR A 1 84 ? -4.653 -11.497 6.525 1.00 98.19 84 THR A N 1
ATOM 629 C CA . THR A 1 84 ? -4.848 -12.246 7.780 1.00 98.19 84 THR A CA 1
ATOM 630 C C . THR A 1 84 ? -4.468 -11.387 8.989 1.00 98.19 84 THR A C 1
ATOM 632 O O . THR A 1 84 ? -5.271 -11.185 9.896 1.00 98.19 84 THR A O 1
ATOM 635 N N . ASN A 1 85 ? -3.287 -10.762 8.949 1.00 97.94 85 ASN A N 1
ATOM 636 C CA . ASN A 1 85 ? -2.815 -9.881 10.018 1.00 97.94 85 ASN A CA 1
ATOM 637 C C . ASN A 1 85 ? -3.740 -8.678 10.254 1.00 97.94 85 ASN A C 1
ATOM 639 O O . ASN A 1 85 ? -3.927 -8.251 11.394 1.00 97.94 85 ASN A O 1
ATOM 643 N N . VAL A 1 86 ? -4.289 -8.091 9.187 1.00 98.00 86 VAL A N 1
ATOM 644 C CA . VAL A 1 86 ? -5.211 -6.952 9.296 1.00 98.00 86 VAL A CA 1
ATOM 645 C C . VAL A 1 86 ? -6.552 -7.395 9.869 1.00 98.00 86 VAL A C 1
ATOM 647 O O . VAL A 1 86 ? -7.075 -6.716 10.754 1.00 98.00 86 VAL A O 1
ATOM 650 N N . ALA A 1 87 ? -7.073 -8.537 9.418 1.00 97.94 87 ALA A N 1
ATOM 651 C CA . ALA A 1 87 ? -8.306 -9.114 9.937 1.00 97.94 87 ALA A CA 1
ATOM 652 C C . ALA A 1 87 ? -8.210 -9.382 11.448 1.00 97.94 87 ALA A C 1
ATOM 654 O O . ALA A 1 87 ? -9.100 -8.987 12.198 1.00 97.94 87 ALA A O 1
ATOM 655 N N . GLU A 1 88 ? -7.103 -9.965 11.910 1.00 97.94 88 GLU A N 1
ATOM 656 C CA . GLU A 1 88 ? -6.890 -10.274 13.328 1.00 97.94 88 GLU A CA 1
ATOM 657 C C . GLU A 1 88 ? -6.680 -9.022 14.189 1.00 97.94 88 GLU A C 1
ATOM 659 O O . GLU A 1 88 ? -7.278 -8.892 15.259 1.00 97.94 88 GLU A O 1
ATOM 664 N N . LYS A 1 89 ? -5.843 -8.078 13.737 1.00 97.06 89 LYS A N 1
ATOM 665 C CA . LYS A 1 89 ? -5.449 -6.917 14.555 1.00 97.06 89 LYS A CA 1
ATOM 666 C C . LYS A 1 89 ? -6.501 -5.820 14.587 1.00 97.06 89 LYS A C 1
ATOM 668 O O . LYS A 1 89 ? -6.779 -5.272 15.651 1.00 97.06 89 LYS A O 1
ATOM 673 N N . TYR A 1 90 ? -7.062 -5.485 13.429 1.00 96.06 90 TYR A N 1
ATOM 674 C CA . TYR A 1 90 ? -7.989 -4.361 13.299 1.00 96.06 90 TYR A CA 1
ATOM 675 C C . TYR A 1 90 ? -9.451 -4.791 13.398 1.00 96.06 90 TYR A C 1
ATOM 677 O O . TYR A 1 90 ? -10.300 -3.934 13.632 1.00 96.06 90 TYR A O 1
ATOM 685 N N . ARG A 1 91 ? -9.753 -6.089 13.224 1.00 97.25 91 ARG A N 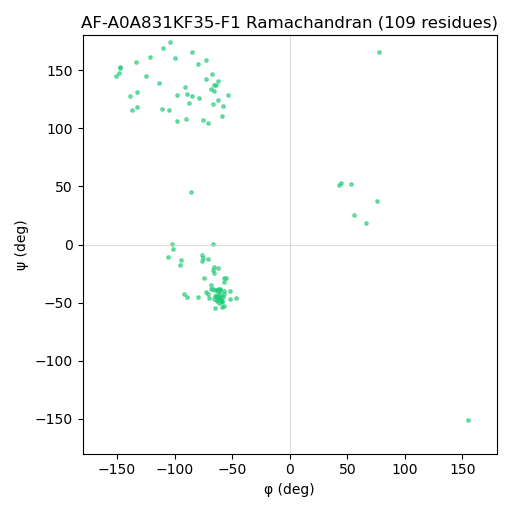1
ATOM 686 C CA . ARG A 1 91 ? -11.122 -6.636 13.181 1.00 97.25 91 ARG A CA 1
ATOM 687 C C . ARG A 1 91 ? -12.085 -5.758 12.353 1.00 97.25 91 ARG A C 1
ATOM 689 O O . ARG A 1 91 ? -13.137 -5.365 12.859 1.00 97.25 91 ARG A O 1
ATOM 696 N N . PRO A 1 92 ? -11.720 -5.392 11.106 1.00 97.44 92 PRO A N 1
ATOM 697 C CA . PRO A 1 92 ? -12.532 -4.496 10.297 1.00 97.44 92 PRO A CA 1
ATOM 698 C C . PRO A 1 92 ? -13.795 -5.194 9.782 1.00 97.44 92 PRO A C 1
ATOM 700 O O . PRO A 1 92 ? -13.830 -6.416 9.639 1.00 97.44 92 PRO A O 1
ATOM 703 N N . ARG A 1 93 ? -14.814 -4.407 9.421 1.00 97.94 93 ARG 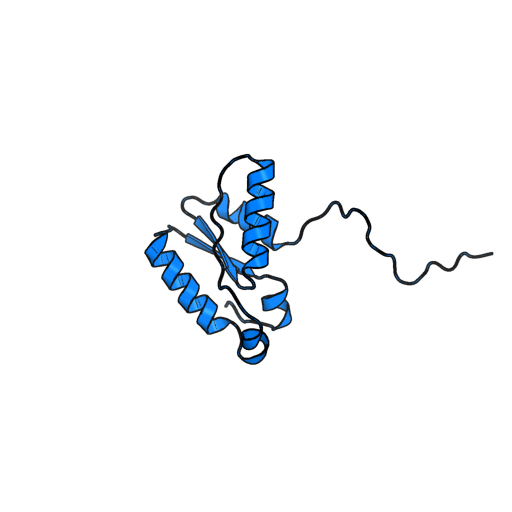A N 1
ATOM 704 C CA . ARG A 1 93 ? -16.005 -4.915 8.714 1.00 97.94 93 ARG A CA 1
ATOM 705 C C . ARG A 1 93 ? -15.704 -5.228 7.247 1.00 97.94 93 ARG A C 1
ATOM 707 O O . ARG A 1 93 ? -16.346 -6.093 6.663 1.00 97.94 93 ARG A O 1
ATOM 714 N N . MET A 1 94 ? -14.741 -4.516 6.663 1.00 97.81 94 MET A N 1
ATOM 715 C CA . MET A 1 94 ? -14.306 -4.664 5.275 1.00 97.81 94 MET A CA 1
ATOM 716 C C . MET A 1 94 ? -12.823 -4.287 5.142 1.00 97.81 94 MET A C 1
ATOM 718 O O . MET A 1 94 ? -12.344 -3.360 5.799 1.00 97.81 94 MET A O 1
ATOM 722 N N . ILE A 1 95 ? -12.096 -4.975 4.261 1.00 98.31 95 ILE A N 1
ATOM 723 C CA . ILE A 1 95 ? -10.748 -4.573 3.841 1.00 98.31 95 ILE A CA 1
ATOM 724 C C . ILE A 1 95 ? -10.824 -4.121 2.382 1.00 98.31 95 ILE A C 1
ATOM 726 O O . ILE A 1 95 ? -11.155 -4.916 1.506 1.00 98.31 95 ILE A O 1
ATOM 730 N N . GLY A 1 96 ? -10.535 -2.844 2.128 1.00 97.81 96 GLY A N 1
ATOM 731 C CA . GLY A 1 96 ? -10.520 -2.280 0.777 1.00 97.81 96 GLY A CA 1
ATOM 732 C C . GLY A 1 96 ? -9.133 -2.410 0.158 1.00 97.81 96 GLY A C 1
ATOM 733 O O . GLY A 1 96 ? -8.217 -1.706 0.581 1.00 97.81 96 GLY A O 1
ATOM 734 N N . ILE A 1 97 ? -8.967 -3.302 -0.819 1.00 98.12 97 ILE A N 1
ATOM 735 C CA . ILE A 1 97 ? -7.672 -3.570 -1.459 1.00 98.12 97 ILE A CA 1
ATOM 736 C C . ILE A 1 97 ? -7.482 -2.636 -2.659 1.00 98.12 97 ILE A C 1
ATOM 738 O O . ILE A 1 97 ? -8.340 -2.550 -3.535 1.00 98.12 97 ILE A O 1
ATOM 742 N N . ALA A 1 98 ? -6.339 -1.958 -2.716 1.00 97.94 98 ALA A N 1
ATOM 743 C CA . ALA A 1 98 ? -5.848 -1.271 -3.908 1.00 97.94 98 ALA A CA 1
ATOM 744 C C . ALA A 1 98 ? -4.370 -1.604 -4.138 1.00 97.94 98 ALA A C 1
ATOM 746 O O . ALA A 1 98 ? -3.649 -1.970 -3.211 1.00 97.94 98 ALA A O 1
ATOM 747 N N . THR A 1 99 ? -3.905 -1.469 -5.373 1.00 97.94 99 THR A N 1
ATOM 748 C CA . THR A 1 99 ? -2.532 -1.784 -5.778 1.00 97.94 99 THR A CA 1
ATOM 749 C C . THR A 1 99 ? -1.659 -0.533 -5.862 1.00 97.94 99 THR A C 1
ATOM 751 O O . THR A 1 99 ? -2.137 0.607 -5.923 1.00 97.94 99 THR A O 1
ATOM 754 N N . THR A 1 100 ? -0.342 -0.730 -5.828 1.00 97.69 100 THR A N 1
ATOM 755 C CA . THR A 1 100 ? 0.637 0.334 -6.071 1.00 97.69 100 THR A CA 1
ATOM 756 C C . THR A 1 100 ? 1.334 0.107 -7.403 1.00 97.69 100 THR A C 1
ATOM 758 O O . THR A 1 100 ? 1.245 -0.961 -7.995 1.00 97.69 100 THR A O 1
ATOM 761 N N . CYS A 1 101 ? 2.085 1.103 -7.878 1.00 96.81 101 CYS A N 1
ATOM 762 C CA . CYS A 1 101 ? 2.825 0.968 -9.132 1.00 96.81 101 CYS A CA 1
ATOM 763 C C . CYS A 1 101 ? 3.761 -0.251 -9.161 1.00 96.81 101 CYS A C 1
ATOM 765 O O . 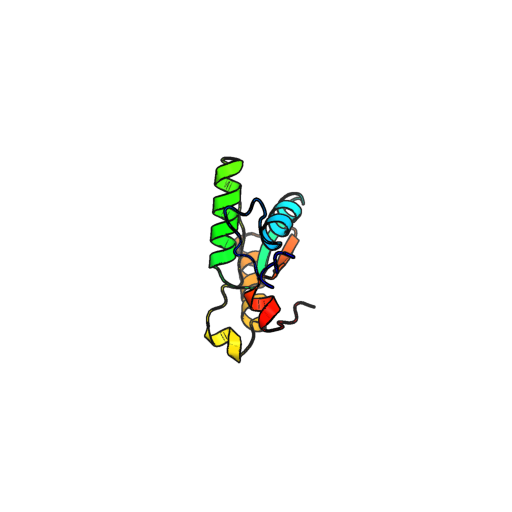CYS A 1 101 ? 3.988 -0.791 -10.236 1.00 96.81 101 CYS A O 1
ATOM 767 N N . LEU A 1 102 ? 4.279 -0.700 -8.011 1.00 95.38 102 LEU A N 1
ATOM 768 C CA . LEU A 1 102 ? 5.134 -1.883 -7.936 1.00 95.38 102 LEU A CA 1
ATOM 769 C C . LEU A 1 102 ? 4.370 -3.151 -8.333 1.00 95.38 102 LEU A C 1
ATOM 771 O O . LEU A 1 102 ? 4.809 -3.861 -9.230 1.00 95.38 102 LEU A O 1
ATOM 775 N N . THR A 1 103 ? 3.237 -3.416 -7.682 1.00 96.00 103 THR A N 1
ATOM 776 C CA . THR A 1 103 ? 2.426 -4.623 -7.911 1.00 96.00 103 THR A CA 1
ATOM 777 C C . THR A 1 103 ? 1.767 -4.618 -9.282 1.00 96.00 103 THR A C 1
ATOM 779 O O . THR A 1 103 ? 1.738 -5.650 -9.943 1.00 96.00 103 THR A O 1
ATOM 782 N N . GLU A 1 104 ? 1.365 -3.439 -9.760 1.00 96.69 104 GLU A N 1
ATOM 783 C CA . GLU A 1 104 ? 0.895 -3.249 -11.137 1.00 96.69 104 GLU A CA 1
ATOM 784 C C . GLU A 1 104 ? 1.984 -3.574 -12.171 1.00 96.69 104 GLU A C 1
ATOM 786 O O . GLU A 1 104 ? 1.696 -4.158 -13.208 1.00 96.69 104 GLU A O 1
ATOM 791 N N . THR A 1 105 ? 3.244 -3.208 -11.903 1.00 96.06 105 THR A N 1
ATOM 792 C CA . THR A 1 105 ? 4.349 -3.434 -12.854 1.00 96.06 105 THR A CA 1
ATOM 793 C C . THR A 1 105 ? 4.748 -4.904 -12.928 1.00 96.06 105 THR A C 1
ATOM 795 O O . THR A 1 105 ? 5.025 -5.401 -14.015 1.00 96.06 105 THR A O 1
ATOM 798 N N . ILE A 1 106 ? 4.793 -5.600 -11.789 1.00 95.12 106 ILE A N 1
ATOM 799 C CA . ILE A 1 106 ? 5.132 -7.034 -11.760 1.00 95.12 106 ILE A CA 1
ATOM 800 C C . ILE A 1 106 ? 3.966 -7.916 -12.227 1.00 95.12 106 ILE A C 1
ATOM 802 O O . ILE A 1 106 ? 4.184 -9.083 -12.533 1.00 95.12 106 ILE A O 1
ATOM 806 N N . GLY A 1 107 ? 2.752 -7.358 -12.307 1.00 95.19 107 GLY A N 1
ATOM 807 C CA . GLY A 1 107 ? 1.563 -8.070 -12.767 1.00 95.19 107 GLY A CA 1
ATOM 808 C C . GLY A 1 107 ? 0.999 -9.032 -11.724 1.00 95.19 107 GLY A C 1
ATOM 809 O O . GLY A 1 107 ? 0.566 -10.123 -12.080 1.00 95.19 107 GLY A O 1
ATOM 810 N N . ASP A 1 108 ? 1.033 -8.650 -10.444 1.00 94.88 108 ASP A N 1
ATOM 811 C CA . ASP A 1 108 ? 0.419 -9.450 -9.381 1.00 94.88 108 ASP A CA 1
ATOM 812 C C . ASP A 1 108 ? -1.098 -9.559 -9.612 1.00 94.88 108 ASP A C 1
ATOM 814 O O . ASP A 1 108 ? -1.794 -8.544 -9.673 1.00 94.88 108 ASP A O 1
ATOM 818 N N . ASP A 1 109 ? -1.610 -10.789 -9.686 1.00 93.44 109 ASP A N 1
ATOM 819 C CA . ASP A 1 109 ? -3.049 -11.047 -9.733 1.00 93.44 109 ASP A CA 1
ATOM 820 C C . ASP A 1 109 ? -3.660 -10.928 -8.329 1.00 93.44 109 ASP A C 1
ATOM 822 O O . ASP A 1 109 ? -3.189 -11.539 -7.363 1.00 93.44 109 ASP A O 1
ATOM 826 N N . VAL A 1 110 ? -4.692 -10.094 -8.217 1.00 92.25 110 VAL A N 1
ATOM 827 C CA . VAL A 1 110 ? -5.416 -9.800 -6.971 1.00 92.25 110 VAL A CA 1
ATOM 828 C C . VAL A 1 110 ? -6.795 -10.484 -6.955 1.00 92.25 110 VAL A C 1
ATOM 830 O O . VAL A 1 110 ? -7.449 -10.476 -5.909 1.00 92.25 110 VAL A O 1
ATOM 833 N N . GLY A 1 111 ? -7.237 -11.041 -8.092 1.00 82.12 111 GLY A N 1
ATOM 834 C CA . GLY A 1 111 ? -8.552 -11.662 -8.294 1.00 82.12 111 GLY A CA 1
ATOM 835 C C . GLY A 1 111 ? -8.662 -13.123 -7.877 1.00 82.12 111 GLY A C 1
ATOM 836 O O . GLY A 1 111 ? -7.631 -13.778 -7.604 1.00 82.12 111 GLY A O 1
#

Mean predicted aligned error: 4.59 Å

pLDDT: mean 94.02, std 9.03, range [48.56, 98.38]

Radius of gyration: 17.15 Å; Cα contacts (8 Å, |Δi|>4): 138; chains: 1; bounding box: 31×44×53 Å

Nearest PDB structures (foldseek):
  6o7r-assembly1_D  TM=9.856E-01  e=2.432E-09  Azotobacter vinelandii
  8p8g-assembly1_D  TM=9.812E-01  e=2.598E-09  Azotobacter vinelandii DJ
  1qh1-assembly1_B  TM=9.840E-01  e=3.167E-09  Klebsiella pneumoniae
  4xpi-assembly1_D  TM=9.795E-01  e=4.125E-09  Azotobacter vinelandii
  6o7p-assembly1_D  TM=9.783E-01  e=5.372E-09  Azotobacter vinelandii

Sequence (111 aa):
MSKNHPNYVSTTNACKLCRPLGACLAFKGIEGTVPYLHGSQGCATYMRRYIISHYNEPIDIASSSLSEKHAVYGGGPNLKLGLTNVAEKYRPRMIGIATTCLTETIGDDVG

Secondary structure (DSSP, 8-state):
------S-----S-----HHHHHHHHHHTSTTEEEEEES-HHHHHHHHHHHHHHHSS----EE----TTHHHH-SHHHHHHHHHHHHHHH--SEEEEEE-HHHHHHT----